Protein AF-A0A939HW34-F1 (afdb_monomer)

Mean predicted aligned error: 9.52 Å

Foldseek 3Di:
DPDDPVLVVVVVVLVVVQVVCCVPPVWHWDWDQDPVVRDTDTWGWQKWAWEPPVPQQDTKIWTDTVPDDIDIGDDPDRLQWKDWDQDADPCPPANRNQFQKKKWKQDPVGIDIDTQHPADMGNDHYDRIDMDGDRQDWAWMWIWIQGNPNPHTDIDIDTIDGDD

Nearest PDB structures (foldseek):
  2j71-assembly1_A  TM=5.117E-01  e=7.418E-01  Thermotoga maritima
  4eq3-assembly1_A  TM=3.014E-01  e=1.606E-01  Gallus gallus
  9ba4-assembly1_B  TM=3.918E-01  e=1.510E+00  Homo sapiens
  3s8w-assembly3_C  TM=3.424E-01  e=1.684E+00  Homo sapiens

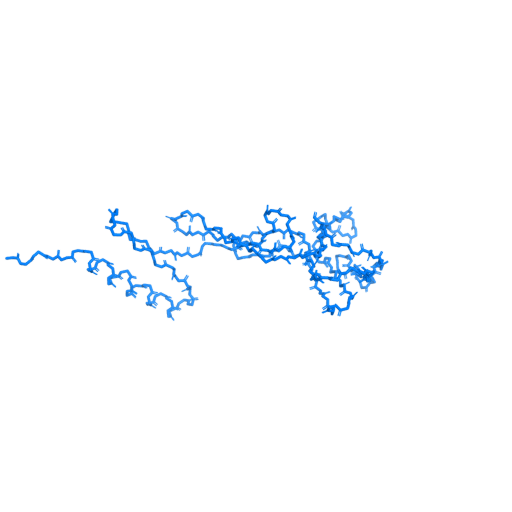Sequence (164 aa):
MERLDYRELVQDLISQHAREQSDEHGETAEIVFNTERDRYLLLYVGGIALADLDNDGDLDALVTHQFAPVSIYRNDSMAKSWLGLDSIGNGTTCNRDAIGTKVIIDSQTGRQSREVRESNGFSAQGDRRLLFGFGHQTQEVQVQIYWCGNATPEVKYLTIAIIQ

Secondary structure (DSSP, 8-state):
-----HHHHHHHHHHHHHHHHHHHH----EEEEETTTTEEEEEPEEEEEEE-SSSSSSPEEEEEETTEEEEEE------SSEEEE-----SSSS-TT-TT-EEEEEETTEEEEEE--S--SBSS----SEEEE-TT--EEEEEEEEGGG-SSPEEEEEEE----

Radius of gyration: 22.49 Å; Cα contacts (8 Å, |Δi|>4): 326; chains: 1; bounding box: 46×26×76 Å

Structure (mmCIF, N/CA/C/O backbone):
data_AF-A0A939HW34-F1
#
_entry.id   AF-A0A939HW34-F1
#
loop_
_atom_site.group_PDB
_atom_site.id
_atom_site.type_symbol
_atom_site.label_atom_id
_atom_site.label_alt_id
_atom_site.label_comp_id
_atom_site.label_asym_id
_atom_site.label_entity_id
_atom_site.label_seq_id
_atom_site.pdbx_PDB_ins_code
_atom_site.Cartn_x
_atom_site.Cartn_y
_atom_site.Cartn_z
_atom_site.occupancy
_atom_site.B_iso_or_equiv
_atom_site.auth_seq_id
_atom_site.auth_comp_id
_atom_site.auth_asym_id
_atom_site.auth_atom_id
_atom_site.pdbx_PDB_model_num
ATOM 1 N N . MET A 1 1 ? 24.007 -5.059 -54.208 1.00 49.47 1 MET A N 1
ATOM 2 C CA . MET A 1 1 ? 24.277 -4.923 -52.765 1.00 49.47 1 MET A CA 1
ATOM 3 C C . MET A 1 1 ? 22.913 -4.859 -52.114 1.00 49.47 1 MET A C 1
ATOM 5 O O . MET A 1 1 ? 22.241 -3.846 -52.272 1.00 49.47 1 MET A O 1
ATOM 9 N N . GLU A 1 2 ? 22.431 -5.976 -51.573 1.00 59.31 2 GLU A N 1
ATOM 10 C CA . GLU A 1 2 ? 21.160 -5.977 -50.842 1.00 59.31 2 GLU A CA 1
ATOM 11 C C . GLU A 1 2 ? 21.309 -5.051 -49.638 1.00 59.31 2 GLU A C 1
ATOM 13 O O . GLU A 1 2 ? 22.315 -5.082 -48.927 1.00 59.31 2 GLU A O 1
ATOM 18 N N . ARG A 1 3 ? 20.361 -4.129 -49.497 1.00 61.66 3 ARG A N 1
ATOM 19 C CA . ARG A 1 3 ? 20.366 -3.147 -48.422 1.00 61.66 3 ARG A CA 1
ATOM 20 C C . ARG A 1 3 ? 19.943 -3.892 -47.162 1.00 61.66 3 ARG A C 1
ATOM 22 O O . ARG A 1 3 ? 18.800 -4.321 -47.087 1.00 61.66 3 ARG A O 1
ATOM 29 N N . LEU A 1 4 ? 20.874 -4.075 -46.228 1.00 64.19 4 LEU A N 1
ATOM 30 C CA . LEU A 1 4 ? 20.582 -4.665 -44.923 1.00 64.19 4 LEU A CA 1
ATOM 31 C C . LEU A 1 4 ? 19.458 -3.867 -44.260 1.00 64.19 4 LEU A C 1
ATOM 33 O O . LEU A 1 4 ? 19.556 -2.639 -44.143 1.00 64.19 4 LEU A O 1
ATOM 37 N N . ASP A 1 5 ? 18.399 -4.562 -43.851 1.00 80.62 5 ASP A N 1
ATOM 38 C CA . ASP A 1 5 ? 17.360 -3.962 -43.030 1.00 80.62 5 ASP A CA 1
ATOM 39 C C . ASP A 1 5 ? 17.864 -3.894 -41.588 1.00 80.62 5 ASP A C 1
ATOM 41 O O . ASP A 1 5 ? 17.752 -4.826 -40.792 1.00 80.62 5 ASP A O 1
ATOM 45 N N . TYR A 1 6 ? 18.495 -2.767 -41.265 1.00 76.94 6 TYR A N 1
ATOM 46 C CA . TYR A 1 6 ? 19.030 -2.514 -39.933 1.00 76.94 6 TYR A CA 1
ATOM 47 C C . TYR A 1 6 ? 17.954 -2.559 -38.842 1.00 76.94 6 TYR A C 1
ATOM 49 O O . TYR A 1 6 ? 18.304 -2.756 -37.683 1.00 76.94 6 TYR A O 1
ATOM 57 N N . ARG A 1 7 ? 16.666 -2.396 -39.176 1.00 81.06 7 ARG A N 1
ATOM 58 C CA . ARG A 1 7 ? 15.588 -2.452 -38.182 1.00 81.06 7 ARG A CA 1
ATOM 59 C C . ARG A 1 7 ? 15.376 -3.871 -37.687 1.00 81.06 7 ARG A C 1
ATOM 61 O O . ARG A 1 7 ? 15.347 -4.080 -36.480 1.00 81.06 7 ARG A O 1
ATOM 68 N N . GLU A 1 8 ? 15.293 -4.822 -38.611 1.00 81.44 8 GLU A N 1
ATOM 69 C CA . GLU A 1 8 ? 15.121 -6.244 -38.302 1.00 81.44 8 GLU A CA 1
ATOM 70 C C . GLU A 1 8 ? 16.315 -6.762 -37.486 1.00 81.44 8 GLU A C 1
ATOM 72 O O . GLU A 1 8 ? 16.139 -7.327 -36.412 1.00 81.44 8 GLU A O 1
ATOM 77 N N . LEU A 1 9 ? 17.540 -6.419 -37.903 1.00 82.75 9 LEU A N 1
ATOM 78 C CA . LEU A 1 9 ? 18.765 -6.776 -37.177 1.00 82.75 9 LEU A CA 1
ATOM 79 C C . LEU A 1 9 ? 18.817 -6.211 -35.750 1.00 82.75 9 LEU A C 1
ATOM 81 O O . LEU A 1 9 ? 19.233 -6.905 -34.824 1.00 82.75 9 LEU A O 1
ATOM 85 N N . VAL A 1 10 ? 18.426 -4.947 -35.560 1.00 82.19 10 VAL A N 1
ATOM 86 C CA . VAL A 1 10 ? 18.415 -4.314 -34.231 1.00 82.19 10 VAL A CA 1
ATOM 87 C C . VAL A 1 10 ? 17.318 -4.912 -33.348 1.00 82.19 10 VAL A C 1
ATOM 89 O O . VAL A 1 10 ? 17.553 -5.136 -32.161 1.00 82.19 10 VAL A O 1
ATOM 92 N N . GLN A 1 11 ? 16.143 -5.203 -33.910 1.00 82.62 11 GLN A N 1
ATOM 93 C CA . GLN A 1 11 ? 15.049 -5.853 -33.186 1.00 82.62 11 GLN A CA 1
ATOM 94 C C . GLN A 1 11 ? 15.423 -7.268 -32.741 1.00 82.62 11 GLN A C 1
ATOM 96 O O . GLN A 1 11 ? 15.188 -7.613 -31.580 1.00 82.62 11 GLN A O 1
ATOM 101 N N . ASP A 1 12 ? 16.051 -8.053 -33.616 1.00 84.75 12 ASP A N 1
ATOM 102 C CA . ASP A 1 12 ? 16.516 -9.405 -33.302 1.00 84.75 12 ASP A CA 1
ATOM 103 C C . ASP A 1 12 ? 17.595 -9.389 -32.219 1.00 84.75 12 ASP A C 1
ATOM 105 O O . ASP A 1 12 ? 17.494 -10.136 -31.245 1.00 84.75 12 ASP A O 1
ATOM 109 N N . LEU A 1 13 ? 18.577 -8.487 -32.327 1.00 83.69 13 LEU A N 1
ATOM 110 C CA . LEU A 1 13 ? 19.644 -8.347 -31.335 1.00 83.69 13 LEU A CA 1
ATOM 111 C C . LEU A 1 13 ? 19.093 -7.988 -29.946 1.00 83.69 13 LEU A C 1
ATOM 113 O O . LEU A 1 13 ? 19.474 -8.601 -28.950 1.00 83.69 13 LEU A O 1
ATOM 117 N N . ILE A 1 14 ? 18.182 -7.011 -29.871 1.00 82.06 14 ILE A N 1
ATOM 118 C CA . ILE A 1 14 ? 17.559 -6.598 -28.604 1.00 82.06 14 ILE A CA 1
ATOM 119 C C . ILE A 1 14 ? 16.700 -7.731 -28.033 1.00 82.06 14 ILE A C 1
ATOM 121 O O . ILE A 1 14 ? 16.748 -7.988 -26.831 1.00 82.06 14 ILE A O 1
ATOM 125 N N . SER A 1 15 ? 15.950 -8.436 -28.885 1.00 81.50 15 SER A N 1
ATOM 126 C CA . SER A 1 15 ? 15.103 -9.559 -28.467 1.00 81.50 15 SER A CA 1
ATOM 127 C C . SER A 1 15 ? 15.918 -10.743 -27.956 1.00 81.50 15 SER A C 1
ATOM 129 O O . SER A 1 15 ? 15.533 -11.370 -26.970 1.00 81.50 15 SER A O 1
ATOM 131 N N . GLN A 1 16 ? 17.041 -11.054 -28.606 1.00 84.00 16 GLN A N 1
ATOM 132 C CA . GLN A 1 16 ? 17.956 -12.097 -28.158 1.00 84.00 16 GLN A CA 1
ATOM 133 C C . GLN A 1 16 ? 18.560 -11.738 -26.798 1.00 84.00 16 GLN A C 1
ATOM 135 O O . GLN A 1 16 ? 18.479 -12.540 -25.871 1.00 84.00 16 GLN A O 1
ATOM 140 N N . HIS A 1 17 ? 19.096 -10.523 -26.659 1.00 78.69 17 HIS A N 1
ATOM 141 C CA . HIS A 1 17 ? 19.717 -10.084 -25.412 1.00 78.69 17 HIS A CA 1
ATOM 142 C C . HIS A 1 17 ? 18.727 -10.081 -24.236 1.00 78.69 17 HIS A C 1
ATOM 144 O O . HIS A 1 17 ? 19.072 -10.519 -23.141 1.00 78.69 17 HIS A O 1
ATOM 150 N N . ALA A 1 18 ? 17.481 -9.651 -24.465 1.00 76.25 18 ALA A N 1
ATOM 151 C CA . ALA A 1 18 ? 16.431 -9.695 -23.450 1.00 76.25 18 ALA A CA 1
ATOM 152 C C . ALA A 1 18 ? 16.151 -11.126 -22.956 1.00 76.25 18 ALA A C 1
ATOM 154 O O . ALA A 1 18 ? 16.019 -11.339 -21.754 1.00 76.25 18 ALA A O 1
ATOM 155 N N . ARG A 1 19 ? 16.096 -12.111 -23.867 1.00 77.12 19 ARG A N 1
ATOM 156 C CA . ARG A 1 19 ? 15.884 -13.528 -23.512 1.00 77.12 19 ARG A CA 1
ATOM 157 C C . ARG A 1 19 ? 17.030 -14.078 -22.668 1.00 77.12 19 ARG A C 1
ATOM 159 O O . ARG A 1 19 ? 16.778 -14.681 -21.634 1.00 77.12 19 ARG A O 1
ATOM 166 N N . GLU A 1 20 ? 18.269 -13.826 -23.087 1.00 78.12 20 GLU A N 1
ATOM 167 C CA . GLU A 1 20 ? 19.467 -14.283 -22.369 1.00 78.12 20 GLU A CA 1
ATOM 168 C C . GLU A 1 20 ? 19.525 -13.712 -20.940 1.00 78.12 20 GLU A C 1
ATOM 170 O O . GLU A 1 20 ? 19.788 -14.441 -19.987 1.00 78.12 20 GLU A O 1
ATOM 175 N N . GLN A 1 21 ? 19.205 -12.426 -20.766 1.00 66.88 21 GLN A N 1
ATOM 176 C CA . GLN A 1 21 ? 19.195 -11.768 -19.454 1.00 66.88 21 GLN A CA 1
ATOM 177 C C . GLN A 1 21 ? 18.084 -12.283 -18.527 1.00 66.88 21 GLN A C 1
ATOM 179 O O . GLN A 1 21 ? 18.334 -12.510 -17.339 1.00 66.88 21 GLN A O 1
ATOM 184 N N . SER A 1 22 ? 16.873 -12.500 -19.053 1.00 63.19 22 SER A N 1
ATOM 185 C CA . SER A 1 22 ? 15.757 -13.042 -18.269 1.00 63.19 22 SER A CA 1
ATOM 186 C C . SER A 1 22 ? 16.026 -14.462 -17.762 1.00 63.19 22 SER A C 1
ATOM 188 O O . SER A 1 22 ? 15.640 -14.779 -16.636 1.00 63.19 22 SER A O 1
ATOM 190 N N . ASP A 1 23 ? 16.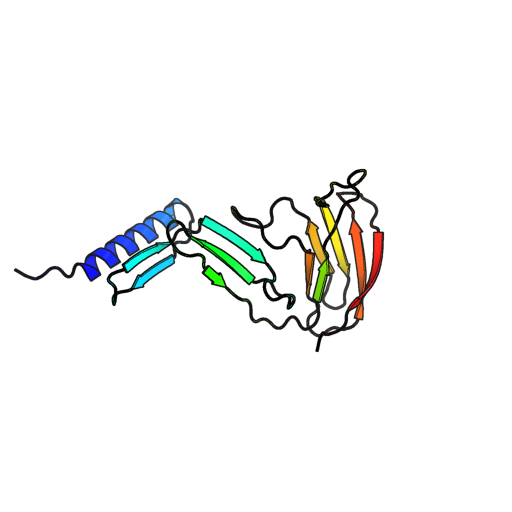727 -15.286 -18.544 1.00 62.38 23 ASP A N 1
ATOM 191 C CA . ASP A 1 23 ? 17.074 -16.659 -18.160 1.00 62.38 23 ASP A CA 1
ATOM 192 C C . ASP A 1 23 ? 18.206 -16.718 -17.112 1.00 62.38 23 ASP A C 1
ATOM 194 O O . ASP A 1 23 ? 18.214 -17.615 -16.267 1.00 62.38 23 ASP A O 1
ATOM 198 N N . GLU A 1 24 ? 19.144 -15.762 -17.122 1.00 61.53 24 GLU A N 1
ATOM 199 C CA . GLU A 1 24 ? 20.276 -15.733 -16.181 1.00 61.53 24 GLU A CA 1
ATOM 200 C C . GLU A 1 24 ? 19.953 -15.071 -14.831 1.00 61.53 24 GLU A C 1
ATOM 202 O O . GLU A 1 24 ? 20.408 -15.551 -13.790 1.00 61.53 24 GLU A O 1
ATOM 207 N N . HIS A 1 25 ? 19.180 -13.978 -14.828 1.00 56.34 25 HIS A N 1
ATOM 208 C CA . HIS A 1 25 ? 18.992 -13.132 -13.637 1.00 56.34 25 HIS A CA 1
ATOM 209 C C . HIS A 1 25 ? 17.550 -13.098 -13.113 1.00 56.34 25 HIS A C 1
ATOM 211 O O . HIS A 1 25 ? 17.294 -12.514 -12.061 1.00 56.34 25 HIS A O 1
ATOM 217 N N . GLY A 1 26 ? 16.597 -13.730 -13.809 1.00 56.25 26 GLY A N 1
ATOM 218 C CA . GLY A 1 26 ? 15.182 -13.708 -13.424 1.00 56.25 26 GLY A CA 1
ATOM 219 C C . GLY A 1 26 ? 14.540 -12.317 -13.508 1.00 56.25 26 GLY A C 1
ATOM 220 O O . GLY A 1 26 ? 13.472 -12.100 -12.936 1.00 56.25 26 GLY A O 1
ATOM 221 N N . GLU A 1 27 ? 15.182 -11.371 -14.199 1.00 58.62 27 GLU A N 1
ATOM 222 C CA . GLU A 1 27 ? 14.669 -10.022 -14.421 1.00 58.62 27 GLU A CA 1
ATOM 223 C C . GLU A 1 27 ? 13.701 -10.002 -15.613 1.00 58.62 27 GLU A C 1
ATOM 225 O O . GLU A 1 27 ? 13.982 -10.529 -16.694 1.00 58.62 27 GLU A O 1
ATOM 230 N N . THR A 1 28 ? 12.539 -9.375 -15.429 1.00 59.78 28 THR A N 1
ATOM 231 C CA . THR A 1 28 ? 11.570 -9.155 -16.507 1.00 59.78 28 THR A CA 1
ATOM 232 C C . THR A 1 28 ? 11.916 -7.872 -17.253 1.00 59.78 28 THR A C 1
ATOM 234 O O . THR A 1 28 ? 11.752 -6.782 -16.703 1.00 59.78 28 THR A O 1
ATOM 237 N N . ALA A 1 29 ? 12.371 -8.000 -18.499 1.00 64.44 29 ALA A N 1
ATOM 238 C CA . ALA A 1 29 ? 12.617 -6.867 -19.382 1.00 64.44 29 ALA A CA 1
ATOM 239 C C . ALA A 1 29 ? 11.387 -6.572 -20.254 1.00 64.44 29 ALA A C 1
ATOM 241 O O . ALA A 1 29 ? 10.797 -7.481 -20.841 1.00 64.44 29 ALA A O 1
ATOM 242 N N . GLU A 1 30 ? 11.019 -5.296 -20.372 1.00 72.69 30 GLU A N 1
ATOM 243 C CA . GLU A 1 30 ? 10.020 -4.850 -21.345 1.00 72.69 30 GLU A CA 1
ATOM 244 C C . GLU A 1 30 ? 10.731 -4.318 -22.593 1.00 72.69 30 GLU A C 1
ATOM 246 O O . GLU A 1 30 ? 11.672 -3.523 -22.512 1.00 72.69 30 GLU A O 1
ATOM 251 N N . ILE A 1 31 ? 10.291 -4.773 -23.766 1.00 72.75 31 ILE A N 1
ATOM 252 C CA . ILE A 1 31 ? 10.872 -4.379 -25.048 1.00 72.75 31 ILE A CA 1
ATOM 253 C C . ILE A 1 31 ? 9.920 -3.409 -25.734 1.00 72.75 31 ILE A C 1
ATOM 255 O O . ILE A 1 31 ? 8.777 -3.753 -26.033 1.00 72.75 31 ILE A O 1
ATOM 259 N N . VAL A 1 32 ? 10.412 -2.209 -26.044 1.00 74.81 32 VAL A N 1
ATOM 260 C CA . VAL A 1 32 ? 9.640 -1.198 -26.770 1.00 74.81 32 VAL A CA 1
ATOM 261 C C . VAL A 1 32 ? 10.329 -0.883 -28.089 1.00 74.81 32 VAL A C 1
ATOM 263 O O . VAL A 1 32 ? 11.409 -0.286 -28.129 1.00 74.81 32 VAL A O 1
ATOM 266 N N . PHE A 1 33 ? 9.665 -1.237 -29.188 1.00 77.06 33 PHE A N 1
ATOM 267 C CA . PHE A 1 33 ? 10.080 -0.878 -30.540 1.00 77.06 33 PHE A CA 1
ATOM 268 C C . PHE A 1 33 ? 9.185 0.233 -31.088 1.00 77.06 33 PHE A C 1
ATOM 270 O O . PHE A 1 33 ? 8.024 0.012 -31.419 1.00 77.06 33 PHE A O 1
ATOM 277 N N . ASN A 1 34 ? 9.733 1.439 -31.215 1.00 74.88 34 ASN A N 1
ATOM 278 C CA . ASN A 1 34 ? 9.104 2.537 -31.937 1.00 74.88 34 ASN A CA 1
ATOM 279 C C . ASN A 1 34 ? 9.785 2.687 -33.304 1.00 74.88 34 ASN A C 1
ATOM 281 O O . ASN A 1 34 ? 10.793 3.382 -33.450 1.00 74.88 34 ASN A O 1
ATOM 285 N N . THR A 1 35 ? 9.218 2.016 -34.303 1.00 74.56 35 THR A N 1
ATOM 286 C CA . THR A 1 35 ? 9.732 1.965 -35.681 1.00 74.56 35 THR A CA 1
ATOM 287 C C . THR A 1 35 ? 9.492 3.254 -36.471 1.00 74.56 35 THR A C 1
ATOM 289 O O . THR A 1 35 ? 10.171 3.495 -37.466 1.00 74.56 35 THR A O 1
ATOM 292 N N . GLU A 1 36 ? 8.567 4.112 -36.029 1.00 76.06 36 GLU A N 1
ATOM 293 C CA . GLU A 1 36 ? 8.314 5.421 -36.648 1.00 76.06 36 GLU A CA 1
ATOM 294 C C . GLU A 1 36 ? 9.426 6.430 -36.344 1.00 76.06 36 GLU A C 1
ATOM 296 O O . GLU A 1 36 ? 9.721 7.301 -37.161 1.00 76.06 36 GLU A O 1
ATOM 301 N N . ARG A 1 37 ? 10.048 6.318 -35.164 1.00 75.19 37 ARG A N 1
ATOM 302 C CA . ARG A 1 37 ? 11.126 7.206 -34.697 1.00 75.19 37 ARG A CA 1
ATOM 303 C C . ARG A 1 37 ? 12.483 6.511 -34.590 1.00 75.19 37 ARG A C 1
ATOM 305 O O . ARG A 1 37 ? 13.404 7.107 -34.038 1.00 75.19 37 ARG A O 1
ATOM 312 N N . ASP A 1 38 ? 12.583 5.267 -35.060 1.00 75.69 38 ASP A N 1
ATOM 313 C CA . ASP A 1 38 ? 13.763 4.403 -34.927 1.00 75.69 38 ASP A CA 1
ATOM 314 C C . ASP A 1 38 ? 14.330 4.378 -33.492 1.00 75.69 38 ASP A C 1
ATOM 316 O O . ASP A 1 38 ? 15.536 4.464 -33.262 1.00 75.69 38 ASP A O 1
ATOM 320 N N . ARG A 1 39 ? 13.436 4.263 -32.499 1.00 65.50 39 ARG A N 1
ATOM 321 C CA . ARG A 1 39 ? 13.803 4.088 -31.087 1.00 65.50 39 ARG A CA 1
ATOM 322 C C . ARG A 1 39 ? 13.520 2.657 -30.661 1.00 65.50 39 ARG A C 1
ATOM 324 O O . ARG A 1 39 ? 12.372 2.224 -30.674 1.00 65.50 39 ARG A O 1
ATOM 331 N N . TYR A 1 40 ? 14.561 1.970 -30.218 1.00 70.50 40 TYR A N 1
ATOM 332 C CA . TYR A 1 40 ? 14.498 0.594 -29.747 1.00 70.50 40 TYR A CA 1
ATOM 333 C C . TYR A 1 40 ? 15.049 0.589 -28.321 1.00 70.50 40 TYR A C 1
ATOM 335 O O . TYR A 1 40 ? 16.209 0.943 -28.111 1.00 70.50 40 TYR A O 1
ATOM 343 N N . LEU A 1 41 ? 14.195 0.311 -27.338 1.00 64.62 41 LEU A N 1
ATOM 344 C CA . LEU A 1 41 ? 14.544 0.367 -25.920 1.00 64.62 41 LEU A CA 1
ATOM 345 C C . LEU A 1 41 ? 14.362 -1.003 -25.281 1.00 64.62 41 LEU A C 1
ATOM 347 O O . LEU A 1 41 ? 13.348 -1.667 -25.497 1.00 64.62 41 LEU A O 1
ATOM 351 N N . LEU A 1 42 ? 15.343 -1.363 -24.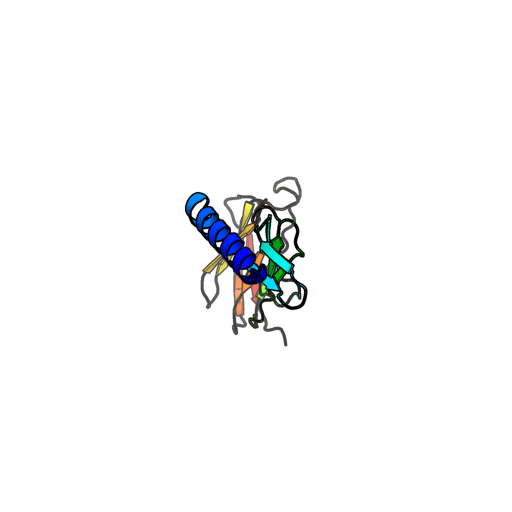461 1.00 65.00 42 LEU A N 1
ATOM 352 C CA . LEU A 1 42 ? 15.255 -2.442 -23.496 1.00 65.00 42 LEU A CA 1
ATOM 353 C C . LEU A 1 42 ? 15.092 -1.804 -22.119 1.00 65.00 42 LEU A C 1
ATOM 355 O O . LEU A 1 42 ? 15.958 -1.038 -21.690 1.00 65.00 42 LEU A O 1
ATOM 359 N N . LEU A 1 43 ? 13.959 -2.056 -21.475 1.00 66.62 43 LEU A N 1
ATOM 360 C CA . LEU A 1 43 ? 13.620 -1.455 -20.195 1.00 66.62 43 LEU A CA 1
ATOM 361 C C . LEU A 1 43 ? 13.917 -2.438 -19.069 1.00 66.62 43 LEU A C 1
ATOM 363 O O . LEU A 1 43 ? 13.355 -3.531 -19.025 1.00 66.62 43 LEU A O 1
ATOM 367 N N . TYR A 1 44 ? 14.780 -2.011 -18.153 1.00 74.25 44 TYR A N 1
ATOM 368 C CA . TYR A 1 44 ? 15.040 -2.698 -16.894 1.00 74.25 44 TYR A CA 1
ATOM 369 C C . TYR A 1 44 ? 14.324 -1.961 -15.772 1.00 74.25 44 TYR A C 1
ATOM 371 O O . TYR A 1 44 ? 14.494 -0.745 -15.625 1.00 74.25 44 TYR A O 1
ATOM 379 N N . VAL A 1 45 ? 13.556 -2.691 -14.967 1.00 79.12 45 VAL A N 1
ATOM 380 C CA . VAL A 1 45 ? 12.855 -2.120 -13.816 1.00 79.12 45 VAL A CA 1
ATOM 381 C C . VAL A 1 45 ? 13.880 -1.671 -12.772 1.00 79.12 45 VAL A C 1
ATOM 383 O O . VAL A 1 45 ? 14.640 -2.471 -12.237 1.00 79.12 45 VAL A O 1
ATOM 386 N N . GLY A 1 46 ? 13.908 -0.370 -12.486 1.00 83.12 46 GLY A N 1
ATOM 387 C CA . GLY A 1 46 ? 14.758 0.230 -11.456 1.00 83.12 46 GLY A CA 1
ATOM 388 C C . GLY A 1 46 ? 14.117 0.218 -10.068 1.00 83.12 46 GLY A C 1
ATOM 389 O O . GLY A 1 46 ? 14.824 0.226 -9.063 1.00 83.12 46 GLY A O 1
ATOM 390 N N . GLY A 1 47 ? 12.785 0.182 -10.006 1.00 89.19 47 GLY A N 1
ATOM 391 C CA . GLY A 1 47 ? 12.028 0.191 -8.764 1.00 89.19 47 GLY A CA 1
ATOM 392 C C . GLY A 1 47 ? 10.518 0.147 -8.982 1.00 89.19 47 GLY A C 1
ATOM 393 O O . GLY A 1 47 ? 10.021 0.524 -10.043 1.00 89.19 47 GLY A O 1
ATOM 394 N N . ILE A 1 48 ? 9.793 -0.317 -7.965 1.00 92.06 48 ILE A N 1
ATOM 395 C CA . ILE A 1 48 ? 8.330 -0.411 -7.954 1.00 92.06 48 ILE A CA 1
ATOM 396 C C . ILE A 1 48 ? 7.811 0.139 -6.629 1.00 92.06 48 ILE A C 1
ATOM 398 O O . ILE A 1 48 ? 8.215 -0.328 -5.561 1.00 92.06 48 ILE A O 1
ATOM 402 N N . ALA A 1 49 ? 6.887 1.092 -6.708 1.00 93.19 49 ALA A N 1
ATOM 403 C CA . ALA A 1 49 ? 6.130 1.616 -5.580 1.00 93.19 49 ALA A CA 1
ATOM 404 C C . ALA A 1 49 ? 4.630 1.423 -5.828 1.00 93.19 49 ALA A C 1
ATOM 406 O O . ALA A 1 49 ? 4.157 1.635 -6.943 1.00 93.19 49 ALA A O 1
ATOM 407 N N . LEU A 1 50 ? 3.892 1.034 -4.786 1.00 94.19 50 LEU A N 1
ATOM 408 C CA . LEU A 1 50 ? 2.431 0.967 -4.815 1.00 94.19 50 LEU A CA 1
ATOM 409 C C . LEU A 1 50 ? 1.853 2.128 -4.010 1.00 94.19 50 LEU A C 1
ATOM 411 O O . LEU A 1 50 ? 2.285 2.350 -2.877 1.00 94.19 50 LEU A O 1
ATOM 415 N N . ALA A 1 51 ? 0.906 2.865 -4.576 1.00 92.94 51 ALA A N 1
ATOM 416 C CA . ALA A 1 51 ? 0.265 3.993 -3.910 1.00 92.94 51 ALA A CA 1
ATOM 417 C C . ALA A 1 51 ? -1.140 4.227 -4.460 1.00 92.94 51 ALA A C 1
ATOM 419 O O . ALA A 1 51 ? -1.379 3.972 -5.626 1.00 92.94 51 ALA A O 1
ATOM 420 N N . ASP A 1 52 ? -2.039 4.727 -3.625 1.00 92.50 52 ASP A N 1
ATOM 421 C CA . ASP A 1 52 ? -3.383 5.163 -4.016 1.00 92.50 52 ASP A CA 1
ATOM 422 C C . ASP A 1 52 ? -3.292 6.640 -4.442 1.00 92.50 52 ASP A C 1
ATOM 424 O O . ASP A 1 52 ? -3.285 7.537 -3.590 1.00 92.50 52 ASP A O 1
ATOM 428 N N . LEU A 1 53 ? -3.033 6.893 -5.734 1.00 91.56 53 LEU A N 1
ATOM 429 C CA . LEU A 1 53 ? -2.604 8.212 -6.226 1.00 91.56 53 LEU A CA 1
ATOM 430 C C . LEU A 1 53 ? -3.759 9.202 -6.368 1.00 91.56 53 LEU A C 1
ATOM 432 O O . LEU A 1 53 ? -3.540 10.410 -6.229 1.00 91.56 53 LEU A O 1
ATOM 436 N N . ASP A 1 54 ? -4.960 8.717 -6.665 1.00 91.56 54 ASP A N 1
ATOM 437 C CA . ASP A 1 54 ? -6.174 9.528 -6.775 1.00 91.56 54 ASP A CA 1
ATOM 438 C C . ASP A 1 54 ? -7.094 9.423 -5.548 1.00 91.56 54 ASP A C 1
ATOM 440 O O . ASP A 1 54 ? -8.097 10.140 -5.468 1.00 91.56 54 ASP A O 1
ATOM 444 N N . ASN A 1 55 ? -6.660 8.677 -4.526 1.00 90.56 55 ASN A N 1
ATOM 445 C CA . ASN A 1 55 ? -7.309 8.567 -3.227 1.00 90.56 55 ASN A CA 1
ATOM 446 C C . ASN A 1 55 ? -8.714 7.952 -3.327 1.00 90.56 55 ASN A C 1
ATOM 448 O O . ASN A 1 55 ? -9.659 8.427 -2.680 1.00 90.56 55 ASN A O 1
ATOM 452 N N . ASP A 1 56 ? -8.850 6.913 -4.148 1.00 89.00 56 ASP A N 1
ATOM 453 C CA . ASP A 1 56 ? -10.089 6.170 -4.365 1.00 89.00 56 ASP A CA 1
ATOM 454 C C . ASP A 1 56 ? -10.118 4.812 -3.637 1.00 89.00 56 ASP A C 1
ATOM 456 O O . ASP A 1 56 ? -11.182 4.193 -3.515 1.00 89.00 56 ASP A O 1
ATOM 460 N N . GLY A 1 57 ? -8.989 4.427 -3.030 1.00 89.00 57 GLY A N 1
ATOM 461 C CA . GLY A 1 57 ? -8.865 3.269 -2.153 1.00 89.00 57 GLY A CA 1
ATOM 462 C C . GLY A 1 57 ? -8.359 2.001 -2.825 1.00 89.00 57 GLY A C 1
ATOM 463 O O . GLY A 1 57 ? -8.288 0.961 -2.152 1.00 89.00 57 GLY A O 1
ATOM 464 N N . ASP A 1 58 ? -8.002 2.061 -4.103 1.00 90.31 58 ASP A N 1
ATOM 465 C CA . ASP A 1 58 ? -7.226 1.028 -4.764 1.00 90.31 58 ASP A CA 1
ATOM 466 C C . ASP A 1 58 ? -5.744 1.437 -4.930 1.00 90.31 58 ASP A C 1
ATOM 468 O O . ASP A 1 58 ? -5.348 2.567 -4.669 1.00 90.31 58 ASP A O 1
ATOM 472 N N . LEU A 1 59 ? -4.861 0.460 -5.160 1.00 90.88 59 LEU A N 1
ATOM 473 C CA . LEU A 1 59 ? -3.425 0.731 -5.288 1.00 90.88 59 LEU A CA 1
ATOM 474 C C . LEU A 1 59 ? -3.035 0.797 -6.761 1.00 90.88 59 LEU A C 1
ATOM 476 O O . LEU A 1 59 ? -3.130 -0.210 -7.467 1.00 90.88 59 LEU A O 1
ATOM 480 N N . ASP A 1 60 ? -2.472 1.929 -7.159 1.00 93.12 60 ASP A N 1
ATOM 481 C CA . ASP A 1 60 ? -1.752 2.115 -8.410 1.00 93.12 60 ASP A CA 1
ATOM 482 C C . ASP A 1 60 ? -0.314 1.614 -8.295 1.00 93.12 60 ASP A C 1
ATOM 484 O O . ASP A 1 60 ? 0.273 1.556 -7.207 1.00 93.12 60 ASP A O 1
ATOM 488 N N . ALA A 1 61 ? 0.296 1.307 -9.440 1.00 92.75 61 ALA A N 1
ATOM 489 C CA . ALA A 1 61 ? 1.707 0.953 -9.513 1.00 92.75 61 ALA A CA 1
ATOM 490 C C . ALA A 1 61 ? 2.519 2.020 -10.249 1.00 92.75 61 ALA A C 1
ATOM 492 O O . ALA A 1 61 ? 2.238 2.376 -11.394 1.00 9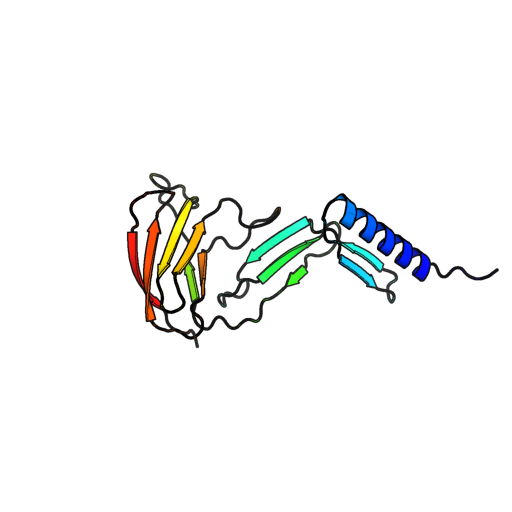2.75 61 ALA A O 1
ATOM 493 N N . LEU A 1 62 ? 3.593 2.474 -9.610 1.00 93.31 62 LEU A N 1
ATOM 494 C CA . LEU A 1 62 ? 4.605 3.336 -10.201 1.00 93.31 62 LEU A CA 1
ATOM 495 C C . LEU A 1 62 ? 5.883 2.526 -10.415 1.00 93.31 62 LEU A C 1
ATOM 497 O O . LEU A 1 62 ? 6.482 2.025 -9.462 1.00 93.31 62 LEU A O 1
ATOM 501 N N . VAL A 1 63 ? 6.293 2.400 -11.675 1.00 90.81 63 VAL A N 1
ATOM 502 C CA . VAL A 1 63 ? 7.441 1.592 -12.096 1.00 90.81 63 VAL A CA 1
ATOM 503 C C . VAL A 1 63 ? 8.491 2.506 -12.702 1.00 90.81 63 VAL A C 1
ATOM 505 O O . VAL A 1 63 ? 8.250 3.177 -13.709 1.00 90.81 63 VAL A O 1
ATOM 508 N N . THR A 1 64 ? 9.666 2.555 -12.082 1.00 90.00 64 THR A N 1
ATOM 509 C CA . THR A 1 64 ? 10.810 3.274 -12.638 1.00 90.00 64 THR A CA 1
ATOM 510 C C . THR A 1 64 ? 11.604 2.351 -13.546 1.00 90.00 64 THR A C 1
ATOM 512 O O . THR A 1 64 ? 11.714 1.150 -13.303 1.00 90.00 64 THR A O 1
ATOM 515 N N . HIS A 1 65 ? 12.176 2.930 -14.595 1.00 84.25 65 HIS A N 1
ATOM 516 C CA . HIS A 1 65 ? 12.953 2.211 -15.594 1.00 84.25 65 HIS A CA 1
ATOM 517 C C . HIS A 1 65 ? 14.351 2.810 -15.685 1.00 84.25 65 HIS A C 1
ATOM 519 O O . HIS A 1 65 ? 14.521 4.0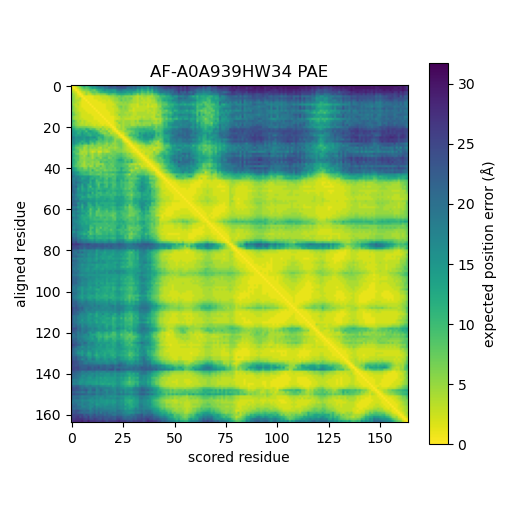30 -15.604 1.00 84.25 65 HIS A O 1
ATOM 525 N N . GLN A 1 66 ? 15.366 1.975 -15.880 1.00 81.06 66 GLN A N 1
ATOM 526 C CA . GLN A 1 66 ? 16.709 2.473 -16.154 1.00 81.06 66 GLN A CA 1
ATOM 527 C C . GLN A 1 66 ? 16.733 3.163 -17.522 1.00 81.06 66 GLN A C 1
ATOM 529 O O . GLN A 1 66 ? 16.335 2.587 -18.531 1.00 81.06 66 GLN A O 1
ATOM 534 N N . PHE A 1 67 ? 17.204 4.414 -17.551 1.00 78.00 67 PHE A N 1
ATOM 535 C CA . PHE A 1 67 ? 17.365 5.220 -18.771 1.00 78.00 67 PHE A CA 1
ATOM 536 C C . PHE A 1 67 ? 16.078 5.466 -19.578 1.00 78.00 67 PHE A C 1
ATOM 538 O O . PHE A 1 67 ? 16.139 5.837 -20.753 1.00 78.00 67 PHE A O 1
ATOM 545 N N . ALA A 1 68 ? 14.911 5.323 -18.950 1.00 79.12 68 ALA A N 1
ATOM 546 C CA . ALA A 1 68 ? 13.621 5.562 -19.580 1.00 79.12 68 ALA A CA 1
ATOM 547 C C . ALA A 1 68 ? 12.645 6.276 -18.631 1.00 79.12 68 ALA A C 1
ATOM 549 O O . ALA A 1 68 ? 12.864 6.305 -17.418 1.00 79.12 68 ALA A O 1
ATOM 550 N N . PRO A 1 69 ? 11.581 6.904 -19.168 1.00 82.44 69 PRO A N 1
ATOM 551 C CA . PRO A 1 69 ? 10.563 7.545 -18.343 1.00 82.44 69 PRO A CA 1
ATOM 552 C C . PRO A 1 69 ? 9.889 6.555 -17.391 1.00 82.44 69 PRO A C 1
ATOM 554 O O . PRO A 1 69 ? 9.743 5.381 -17.716 1.00 82.44 69 PRO A O 1
ATOM 557 N N . VAL A 1 70 ? 9.427 7.051 -16.244 1.00 86.31 70 VAL A N 1
ATOM 558 C CA . VAL A 1 70 ? 8.583 6.290 -15.313 1.00 86.31 70 VAL A CA 1
ATOM 559 C C . VAL A 1 70 ? 7.274 5.861 -15.986 1.00 86.31 70 VAL A C 1
ATOM 561 O O . VAL A 1 70 ? 6.708 6.609 -16.784 1.00 86.31 70 VAL A O 1
ATOM 564 N N . SER A 1 71 ? 6.791 4.667 -15.654 1.00 89.69 71 SER A N 1
ATOM 565 C CA . SER A 1 71 ? 5.460 4.182 -16.027 1.00 89.69 71 SER A CA 1
ATOM 566 C C . SER A 1 71 ? 4.530 4.229 -14.820 1.00 89.69 71 SER A C 1
ATOM 568 O O . SER A 1 71 ? 4.935 3.886 -13.709 1.00 89.69 71 SER A O 1
ATOM 570 N N . ILE A 1 72 ? 3.290 4.660 -15.041 1.00 92.12 72 ILE A N 1
ATOM 571 C CA . ILE A 1 72 ? 2.226 4.647 -14.035 1.00 92.12 72 ILE A CA 1
ATOM 572 C C . ILE A 1 72 ? 1.122 3.742 -14.563 1.00 92.12 72 ILE A C 1
ATOM 574 O O . ILE A 1 72 ? 0.599 3.969 -15.655 1.00 92.12 72 ILE A O 1
ATOM 578 N N . TYR A 1 73 ? 0.781 2.731 -13.779 1.00 92.31 73 TYR A N 1
ATOM 579 C CA . TYR A 1 73 ? -0.343 1.846 -14.024 1.00 92.31 73 TYR A CA 1
ATOM 580 C C . TYR A 1 73 ? -1.418 2.217 -13.023 1.00 92.31 73 TYR A C 1
ATOM 582 O O . TYR A 1 73 ? -1.308 1.874 -11.845 1.00 92.31 73 TYR A O 1
ATOM 590 N N . ARG A 1 74 ? -2.418 2.957 -13.507 1.00 93.06 74 ARG A N 1
ATOM 591 C CA . ARG A 1 74 ? -3.582 3.282 -12.699 1.00 93.06 74 ARG A CA 1
ATOM 592 C C . ARG A 1 74 ? -4.464 2.049 -12.575 1.00 93.06 74 ARG A C 1
ATOM 594 O O . ARG A 1 74 ? -4.752 1.405 -13.590 1.00 93.06 74 ARG A O 1
ATOM 601 N N . ASN A 1 75 ? -4.855 1.717 -11.359 1.00 91.00 75 ASN A N 1
ATOM 602 C CA . ASN A 1 75 ? -5.880 0.724 -11.132 1.00 91.00 75 ASN A CA 1
ATOM 603 C C . ASN A 1 75 ? -7.244 1.428 -11.207 1.00 91.00 75 ASN A C 1
ATOM 605 O O . ASN A 1 75 ? -7.452 2.472 -10.620 1.00 91.00 75 ASN A O 1
ATOM 609 N N . ASP A 1 76 ? -8.146 0.915 -12.046 1.00 89.50 76 ASP A N 1
ATOM 610 C CA . ASP A 1 76 ? -9.495 1.480 -12.226 1.00 89.50 76 ASP A CA 1
ATOM 611 C C . ASP A 1 76 ? -10.538 0.581 -11.532 1.00 89.50 76 ASP A C 1
ATOM 613 O O . ASP A 1 76 ? -11.684 0.422 -11.980 1.00 89.50 76 ASP A O 1
ATOM 617 N N . SER A 1 77 ? -10.123 -0.106 -10.465 1.00 81.12 77 SER A N 1
ATOM 618 C CA . SER A 1 77 ? -10.981 -1.024 -9.733 1.00 81.12 77 SER A CA 1
ATOM 619 C C . SER A 1 77 ? -11.813 -0.237 -8.728 1.00 81.12 77 SER A C 1
ATOM 621 O O . SER A 1 77 ? -11.306 0.362 -7.796 1.00 81.12 77 SER A O 1
ATOM 623 N N . MET A 1 78 ? -13.140 -0.248 -8.869 1.00 66.69 78 MET A N 1
ATOM 624 C CA . MET A 1 78 ? -13.977 0.546 -7.964 1.00 66.69 78 MET A CA 1
ATOM 625 C C . MET A 1 78 ? -13.999 -0.033 -6.536 1.00 66.69 78 MET A C 1
ATOM 627 O O . MET A 1 78 ? -14.874 -0.843 -6.200 1.00 66.69 78 MET A O 1
ATOM 631 N N . ALA A 1 79 ? -13.104 0.436 -5.665 1.00 67.75 79 ALA A N 1
ATOM 632 C CA . ALA A 1 79 ? -13.178 0.228 -4.225 1.00 67.75 79 ALA A CA 1
ATOM 633 C C . ALA A 1 79 ? -14.316 1.083 -3.637 1.00 67.75 79 ALA A C 1
ATOM 635 O O . ALA A 1 79 ? -14.132 2.193 -3.156 1.00 67.75 79 ALA A O 1
ATOM 636 N N . LYS A 1 80 ? -15.550 0.562 -3.663 1.00 79.19 80 LYS A N 1
ATOM 637 C CA . LYS A 1 80 ? -16.737 1.308 -3.187 1.00 79.19 80 LYS A CA 1
ATOM 638 C C . LYS A 1 80 ? -16.700 1.670 -1.698 1.00 79.19 80 LYS A C 1
ATOM 640 O O . LYS A 1 80 ? -17.422 2.567 -1.275 1.00 79.19 80 LYS A O 1
ATOM 645 N N . SER A 1 81 ? -15.911 0.955 -0.907 1.00 88.81 81 SER A N 1
ATOM 646 C CA . SER A 1 81 ? -15.806 1.112 0.538 1.00 88.81 81 SER A CA 1
ATOM 647 C C . SER A 1 81 ? -14.405 0.692 0.959 1.00 88.81 81 SER A C 1
ATOM 649 O O . SER A 1 81 ? -13.992 -0.442 0.691 1.00 88.81 81 SER A O 1
ATOM 651 N N . TRP A 1 82 ? -13.665 1.599 1.590 1.00 90.38 82 TRP A N 1
ATOM 652 C CA . TRP A 1 82 ? -12.289 1.364 2.011 1.00 90.38 82 TRP A CA 1
ATOM 653 C C . TRP A 1 82 ? -11.932 2.182 3.255 1.00 90.38 82 TRP A C 1
ATOM 655 O O . TRP A 1 82 ? -12.647 3.103 3.652 1.00 90.38 82 TRP A O 1
ATOM 665 N N . LEU A 1 83 ? -10.828 1.810 3.896 1.00 91.62 83 LEU A N 1
ATOM 666 C CA . LEU A 1 83 ? -10.243 2.519 5.028 1.00 91.62 83 LEU A CA 1
ATOM 667 C C . LEU A 1 83 ? -8.741 2.664 4.806 1.00 91.62 83 LEU A C 1
ATOM 669 O O . LEU A 1 83 ? -8.040 1.660 4.679 1.00 91.62 83 LEU A O 1
ATOM 673 N N . GLY A 1 84 ? -8.258 3.905 4.809 1.00 92.94 84 GLY A N 1
ATOM 674 C CA . GLY A 1 84 ? -6.836 4.228 4.844 1.00 92.94 84 GLY A CA 1
ATOM 675 C C . GLY A 1 84 ? -6.420 4.702 6.226 1.00 92.94 84 GLY A C 1
ATOM 676 O O . GLY A 1 84 ? -6.995 5.650 6.761 1.00 92.94 84 GLY A O 1
ATOM 677 N N . LEU A 1 85 ? -5.418 4.047 6.808 1.00 94.44 85 LEU A N 1
ATOM 678 C CA . LEU A 1 85 ? -4.887 4.405 8.121 1.00 94.44 85 LEU A CA 1
ATOM 679 C C . LEU A 1 85 ? -3.471 4.955 7.997 1.00 94.44 85 LEU A C 1
ATOM 681 O O . LEU A 1 85 ? -2.545 4.208 7.680 1.00 94.44 85 LEU A O 1
ATOM 685 N N . ASP A 1 86 ? -3.308 6.239 8.311 1.00 94.25 86 ASP A N 1
ATOM 686 C CA . ASP A 1 86 ? -2.004 6.848 8.563 1.00 94.25 86 ASP A CA 1
ATOM 687 C C . ASP A 1 86 ? -1.676 6.741 10.060 1.00 94.25 86 ASP A C 1
ATOM 689 O O . ASP A 1 86 ? -2.434 7.202 10.917 1.00 94.25 86 ASP A O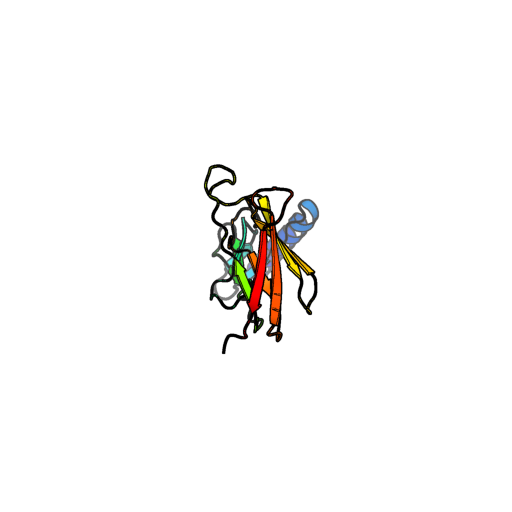 1
ATOM 693 N N . SER A 1 87 ? -0.583 6.054 10.382 1.00 94.31 87 SER A N 1
ATOM 694 C CA . SER A 1 87 ? -0.209 5.719 11.758 1.00 94.31 87 SER A CA 1
ATOM 695 C C . SER A 1 87 ? 0.982 6.561 12.192 1.00 94.31 87 SER A C 1
ATOM 697 O O . SER A 1 87 ? 2.061 6.449 11.622 1.00 94.31 87 SER A O 1
ATOM 699 N N . ILE A 1 88 ? 0.807 7.360 13.245 1.00 95.50 88 ILE A N 1
ATOM 700 C CA . ILE A 1 88 ? 1.855 8.240 13.774 1.00 95.50 88 ILE A CA 1
ATOM 701 C C . ILE A 1 88 ? 2.193 7.803 15.195 1.00 95.50 88 ILE A C 1
ATOM 703 O O . ILE A 1 88 ? 1.346 7.834 16.090 1.00 95.50 88 ILE A O 1
ATOM 707 N N . GLY A 1 89 ? 3.442 7.396 15.417 1.00 95.00 89 GLY A N 1
ATOM 708 C CA . GLY A 1 89 ? 3.899 6.997 16.743 1.00 95.00 89 GLY A CA 1
ATOM 709 C C . GLY A 1 89 ? 4.275 8.193 17.620 1.00 95.00 89 GLY A C 1
ATOM 710 O O . GLY A 1 89 ? 4.692 9.250 17.149 1.00 95.00 89 GLY A O 1
ATOM 711 N N . ASN A 1 90 ? 4.182 8.010 18.937 1.00 95.62 90 ASN A N 1
ATOM 712 C CA . ASN A 1 90 ? 4.474 9.057 19.924 1.00 95.62 90 ASN A CA 1
ATOM 713 C C . ASN A 1 90 ? 5.977 9.365 20.108 1.00 95.62 90 ASN A C 1
ATOM 715 O O . ASN A 1 90 ? 6.337 10.268 20.862 1.00 95.62 90 ASN A O 1
ATOM 719 N N . GLY A 1 91 ? 6.868 8.602 19.471 1.00 95.38 91 GLY A N 1
ATOM 720 C CA . GLY A 1 91 ? 8.320 8.750 19.575 1.00 95.38 91 GLY A CA 1
ATOM 721 C C . GLY A 1 91 ? 8.923 8.305 20.912 1.00 95.38 91 GLY A C 1
ATOM 722 O O . GLY A 1 91 ? 10.109 8.528 21.124 1.00 95.38 91 GLY A O 1
ATOM 723 N N . THR A 1 92 ? 8.135 7.706 21.810 1.00 93.38 92 THR A N 1
ATOM 724 C CA . THR A 1 92 ? 8.591 7.225 23.127 1.00 93.38 92 THR A CA 1
ATOM 725 C C . THR A 1 92 ? 8.425 5.714 23.250 1.00 93.38 92 THR A C 1
ATOM 727 O O . THR A 1 92 ? 9.402 4.999 23.437 1.00 93.38 92 THR A O 1
ATOM 730 N N . THR A 1 93 ? 7.196 5.211 23.117 1.00 93.50 93 THR A N 1
ATOM 731 C CA . THR A 1 93 ? 6.888 3.769 23.166 1.00 93.50 93 THR A CA 1
ATOM 732 C C . THR A 1 93 ? 6.728 3.160 21.775 1.00 93.50 93 THR A C 1
ATOM 734 O O . THR A 1 93 ? 6.680 1.945 21.634 1.00 93.50 93 THR A O 1
ATOM 737 N N . CYS A 1 94 ? 6.623 4.001 20.750 1.00 96.31 94 CYS A N 1
ATOM 738 C CA . CYS A 1 94 ? 6.515 3.628 19.348 1.00 96.31 94 CYS A CA 1
ATOM 739 C C . CYS A 1 94 ? 7.301 4.662 18.531 1.00 96.31 94 CYS A C 1
ATOM 741 O O . CYS A 1 94 ? 7.230 5.857 18.832 1.00 96.31 94 CYS A O 1
ATOM 743 N N . ASN A 1 95 ? 8.089 4.225 17.544 1.00 95.44 95 ASN A N 1
ATOM 744 C CA . ASN A 1 95 ? 8.868 5.134 16.694 1.00 95.44 95 ASN A CA 1
ATOM 745 C C . ASN A 1 95 ? 7.929 6.073 15.913 1.00 95.44 95 ASN A C 1
ATOM 747 O O . ASN A 1 95 ? 6.767 5.738 15.706 1.00 95.44 95 ASN A O 1
ATOM 751 N N . ARG A 1 96 ? 8.402 7.260 15.510 1.00 95.81 96 ARG A N 1
ATOM 752 C CA . ARG A 1 96 ? 7.537 8.301 14.914 1.00 95.81 96 ARG A CA 1
ATOM 753 C C . ARG A 1 96 ? 6.862 7.863 13.616 1.00 95.81 96 ARG A C 1
ATOM 755 O O . ARG A 1 96 ? 5.718 8.238 13.393 1.00 95.81 96 ARG A O 1
ATOM 762 N N . ASP A 1 97 ? 7.537 7.022 12.840 1.00 94.88 97 ASP A N 1
ATOM 763 C CA . ASP A 1 97 ? 7.006 6.421 11.615 1.00 94.88 97 ASP A CA 1
ATOM 764 C C . ASP A 1 97 ? 6.096 5.206 11.886 1.00 94.88 97 ASP A C 1
ATOM 766 O O . ASP A 1 97 ? 5.679 4.527 10.956 1.00 94.88 97 ASP A O 1
ATOM 770 N N . ALA A 1 98 ? 5.812 4.897 13.157 1.00 96.62 98 ALA A N 1
ATOM 771 C CA . ALA A 1 98 ? 4.981 3.786 13.616 1.00 96.62 98 ALA A CA 1
ATOM 772 C C . ALA A 1 98 ? 5.381 2.398 13.071 1.00 96.62 98 ALA A C 1
ATOM 774 O O . ALA A 1 98 ? 4.562 1.475 13.091 1.00 96.62 98 ALA A O 1
ATOM 775 N N . ILE A 1 99 ? 6.631 2.217 12.631 1.00 95.81 99 ILE A N 1
ATOM 776 C CA . ILE A 1 99 ? 7.140 0.969 12.041 1.00 95.81 99 ILE A CA 1
ATOM 777 C C . ILE A 1 99 ? 6.920 -0.201 13.009 1.00 95.81 99 ILE A C 1
ATOM 779 O O . ILE A 1 99 ? 7.208 -0.090 14.203 1.00 95.81 99 ILE A O 1
ATOM 783 N N . GLY A 1 100 ? 6.409 -1.318 12.489 1.00 95.50 100 GLY A N 1
ATOM 784 C CA . GLY A 1 100 ? 6.017 -2.502 13.256 1.00 95.50 100 GLY A CA 1
ATOM 785 C C . GLY A 1 100 ? 4.598 -2.435 13.831 1.00 95.50 100 GLY A C 1
ATOM 786 O O . GLY A 1 100 ? 4.166 -3.360 14.520 1.00 95.50 100 GLY A O 1
ATOM 787 N N . THR A 1 101 ? 3.854 -1.349 13.590 1.00 97.50 101 THR A N 1
ATOM 788 C CA . THR A 1 101 ? 2.435 -1.278 13.958 1.00 97.50 101 THR A CA 1
ATOM 789 C C . THR A 1 101 ? 1.621 -2.181 13.050 1.00 97.50 101 THR A C 1
ATOM 791 O O . THR A 1 101 ? 1.616 -1.997 11.834 1.00 97.50 101 THR A O 1
ATOM 794 N N . LYS A 1 102 ? 0.917 -3.148 13.638 1.00 97.38 102 LYS A N 1
ATOM 795 C CA . LYS A 1 102 ? 0.070 -4.103 12.921 1.00 97.38 102 LYS A CA 1
ATOM 796 C C . LYS A 1 102 ? -1.394 -3.793 13.162 1.00 97.38 102 LYS A C 1
ATOM 798 O O . LYS A 1 102 ? -1.827 -3.700 14.307 1.00 97.38 102 LYS A O 1
ATOM 803 N N . VAL A 1 103 ? -2.153 -3.690 12.081 1.00 97.69 103 VAL A N 1
ATOM 804 C CA . VAL A 1 103 ? -3.599 -3.513 12.114 1.00 97.69 103 VAL A CA 1
ATOM 805 C C . VAL A 1 103 ? -4.263 -4.767 11.573 1.00 97.69 103 VAL A C 1
ATOM 807 O O . VAL A 1 103 ? -3.962 -5.215 10.464 1.00 97.69 103 VAL A O 1
ATOM 810 N N . ILE A 1 104 ? -5.171 -5.327 12.366 1.00 97.69 104 ILE A N 1
ATOM 811 C CA . ILE A 1 104 ? -6.026 -6.448 11.983 1.00 97.69 104 ILE A CA 1
ATOM 812 C C . ILE A 1 104 ? -7.466 -5.950 11.984 1.00 97.69 104 ILE A C 1
ATOM 814 O O . ILE A 1 104 ? -7.914 -5.360 12.967 1.00 97.69 104 ILE A O 1
ATOM 818 N N . ILE A 1 105 ? -8.177 -6.181 10.885 1.00 96.56 105 ILE A N 1
ATOM 819 C CA . ILE A 1 105 ? -9.588 -5.825 10.749 1.00 96.56 105 ILE A CA 1
ATOM 820 C C . ILE A 1 105 ? -10.396 -7.087 10.499 1.00 96.56 105 ILE A C 1
ATOM 822 O O . ILE A 1 105 ? -10.119 -7.831 9.557 1.00 96.56 105 ILE A O 1
ATOM 826 N N . ASP A 1 106 ? -11.408 -7.292 11.335 1.00 94.12 106 ASP A N 1
ATOM 827 C CA . ASP A 1 106 ? -12.424 -8.323 11.164 1.00 94.12 106 ASP A CA 1
ATOM 828 C C . ASP A 1 106 ? -13.700 -7.692 10.597 1.00 94.12 106 ASP A C 1
ATOM 830 O O . ASP A 1 106 ? -14.262 -6.751 11.163 1.00 94.12 106 ASP A O 1
ATOM 834 N N . SER A 1 107 ? -14.149 -8.207 9.452 1.00 90.88 107 SER A N 1
ATOM 835 C CA . SER A 1 107 ? -15.331 -7.727 8.729 1.00 90.88 107 SER A CA 1
ATOM 836 C C . SER A 1 107 ? -16.085 -8.893 8.080 1.00 90.88 107 SER A C 1
ATOM 838 O O . SER A 1 107 ? -15.599 -10.026 8.083 1.00 90.88 107 SER A O 1
ATOM 840 N N . GLN A 1 108 ? -17.255 -8.640 7.480 1.00 87.25 108 GLN A N 1
ATOM 841 C CA . GLN A 1 108 ? -17.985 -9.694 6.757 1.00 87.25 108 GLN A CA 1
ATOM 842 C C . GLN A 1 108 ? -17.256 -10.178 5.495 1.00 87.25 108 GLN A C 1
ATOM 844 O O . GLN A 1 108 ? -17.489 -11.304 5.066 1.00 87.25 108 GLN A O 1
ATOM 849 N N . THR A 1 109 ? -16.360 -9.373 4.907 1.00 86.12 109 THR A N 1
ATOM 850 C CA . THR A 1 109 ? -15.539 -9.800 3.758 1.00 86.12 109 THR A CA 1
ATOM 851 C C . THR A 1 109 ? -14.353 -10.673 4.175 1.00 86.12 109 THR A C 1
ATOM 853 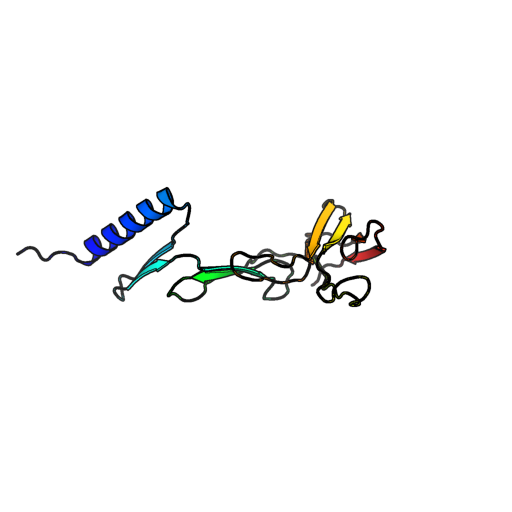O O . THR A 1 109 ? -13.675 -11.242 3.322 1.00 86.12 109 THR A O 1
ATOM 856 N N . GLY A 1 110 ? -14.121 -10.813 5.483 1.00 90.88 110 GLY A N 1
ATOM 857 C CA . GLY A 1 110 ? -13.058 -11.615 6.068 1.00 90.88 110 GLY A CA 1
ATOM 858 C C . GLY A 1 110 ? -12.124 -10.804 6.962 1.00 90.88 110 GLY A C 1
ATOM 859 O O . GLY A 1 110 ? -12.321 -9.609 7.212 1.00 90.88 110 GLY A O 1
ATOM 860 N N . ARG A 1 111 ? -11.091 -11.496 7.450 1.00 95.38 111 ARG A N 1
ATOM 861 C CA . ARG A 1 111 ? -10.019 -10.925 8.266 1.00 95.38 111 ARG A CA 1
ATOM 862 C C . ARG A 1 111 ? -8.890 -10.420 7.373 1.00 95.38 111 ARG A C 1
ATOM 864 O O . ARG A 1 111 ? -8.299 -11.197 6.625 1.00 95.38 111 ARG A O 1
ATOM 871 N N . GLN A 1 112 ? -8.546 -9.144 7.498 1.00 95.94 112 GLN A N 1
ATOM 872 C CA . GLN A 1 112 ? -7.414 -8.520 6.812 1.00 95.94 112 GLN A CA 1
ATOM 873 C C . GLN A 1 112 ? -6.352 -8.102 7.830 1.00 95.94 112 GLN A C 1
ATOM 875 O O . GLN A 1 112 ? -6.677 -7.678 8.934 1.00 95.94 112 GLN A O 1
ATOM 880 N N . SER A 1 113 ? -5.075 -8.222 7.466 1.00 96.94 113 SER A N 1
ATOM 881 C CA . SER A 1 113 ? -3.948 -7.825 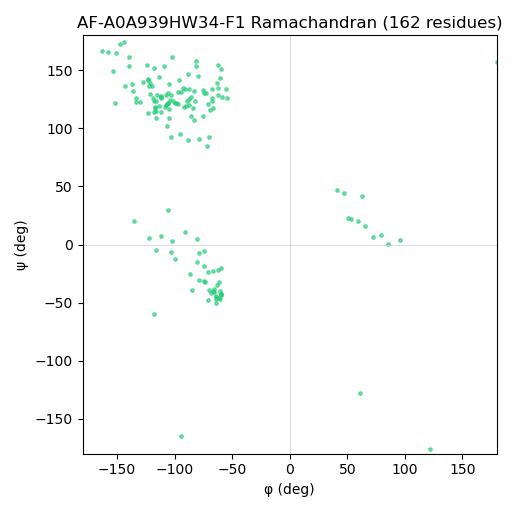8.316 1.00 96.94 113 SER A CA 1
ATOM 882 C C . SER A 1 113 ? -2.911 -7.076 7.494 1.00 96.94 113 SER A C 1
ATOM 884 O O . SER A 1 113 ? -2.543 -7.517 6.398 1.00 96.94 113 SER A O 1
ATOM 886 N N . ARG A 1 114 ? -2.467 -5.932 8.009 1.00 96.31 114 ARG A N 1
ATOM 887 C CA . ARG A 1 114 ? -1.427 -5.087 7.415 1.00 96.31 114 ARG A CA 1
ATOM 888 C C . ARG A 1 114 ? -0.517 -4.556 8.511 1.00 96.31 114 ARG A C 1
ATOM 890 O O . ARG A 1 114 ? -0.923 -4.436 9.663 1.00 96.31 114 ARG A O 1
ATOM 897 N N . GLU A 1 115 ? 0.722 -4.260 8.154 1.00 96.06 115 GLU A N 1
ATOM 898 C CA . GLU A 1 115 ? 1.735 -3.786 9.092 1.00 96.06 115 GLU A CA 1
ATOM 899 C C . GLU A 1 115 ? 2.512 -2.638 8.462 1.00 96.06 115 GLU A C 1
ATOM 901 O O . GLU A 1 115 ? 2.851 -2.706 7.279 1.00 96.06 115 GLU A O 1
ATOM 906 N N . VAL A 1 116 ? 2.790 -1.601 9.249 1.00 95.69 116 VAL A N 1
ATOM 907 C CA . VAL A 1 116 ? 3.652 -0.494 8.835 1.00 95.69 116 VAL A CA 1
ATOM 908 C C . VAL A 1 116 ? 5.080 -1.018 8.739 1.00 95.69 116 VAL A C 1
ATOM 910 O O . VAL A 1 116 ? 5.668 -1.437 9.739 1.00 95.69 116 VAL A O 1
ATOM 913 N N . ARG A 1 117 ? 5.636 -1.012 7.530 1.00 92.31 117 ARG A N 1
ATOM 914 C CA . ARG A 1 117 ? 6.996 -1.475 7.242 1.00 92.31 117 ARG A CA 1
ATOM 915 C C . ARG A 1 117 ? 7.893 -0.294 6.907 1.00 92.31 117 ARG A C 1
ATOM 917 O O . ARG A 1 117 ? 7.425 0.726 6.417 1.00 92.31 117 ARG A O 1
ATOM 924 N N . GLU A 1 118 ? 9.186 -0.465 7.152 1.00 88.62 118 GLU A N 1
ATOM 925 C CA . GLU A 1 118 ? 10.207 0.515 6.765 1.00 88.62 118 GLU A CA 1
ATOM 926 C C . GLU A 1 118 ? 10.313 0.635 5.233 1.00 88.62 118 GLU A C 1
ATOM 928 O O . GLU A 1 118 ? 10.356 1.743 4.698 1.00 88.62 118 GLU A O 1
ATOM 933 N N . SER A 1 119 ? 10.189 -0.495 4.530 1.00 86.81 119 SER A N 1
ATOM 934 C CA . SER A 1 119 ? 10.061 -0.564 3.075 1.00 86.81 119 SER A CA 1
ATOM 935 C C . SER A 1 119 ? 8.840 -1.389 2.649 1.00 86.81 119 SER A C 1
ATOM 937 O O . SER A 1 119 ? 8.522 -2.429 3.237 1.00 86.81 119 SER A O 1
ATOM 939 N N . ASN A 1 120 ? 8.144 -0.916 1.616 1.00 84.12 120 ASN A N 1
ATOM 940 C CA . ASN A 1 120 ? 6.950 -1.532 1.029 1.00 84.12 120 ASN A CA 1
ATOM 941 C C . ASN A 1 120 ? 6.984 -1.545 -0.515 1.00 84.12 120 ASN A C 1
ATOM 943 O O . ASN A 1 120 ? 5.943 -1.702 -1.149 1.00 84.12 120 ASN A O 1
ATOM 947 N N . GLY A 1 121 ? 8.173 -1.408 -1.106 1.00 86.19 121 GLY A N 1
ATOM 948 C CA . GLY A 1 121 ? 8.408 -1.444 -2.547 1.00 86.19 121 GLY A CA 1
ATOM 949 C C . GLY A 1 121 ? 9.772 -2.047 -2.885 1.00 86.19 121 GLY A C 1
ATOM 950 O O . GLY A 1 121 ? 10.588 -2.323 -2.002 1.00 86.19 121 GLY A O 1
ATOM 951 N N . PHE A 1 122 ? 10.025 -2.273 -4.172 1.00 86.12 122 PHE A N 1
ATOM 952 C CA . PHE A 1 122 ? 11.339 -2.704 -4.653 1.00 86.12 122 PHE A CA 1
ATOM 953 C C . PHE A 1 122 ? 12.151 -1.469 -5.027 1.00 86.12 122 PHE A C 1
ATOM 955 O O . PHE A 1 122 ? 11.723 -0.718 -5.899 1.00 86.12 122 PHE A O 1
ATOM 962 N N . SER A 1 123 ? 13.285 -1.234 -4.358 1.00 89.00 123 SER A N 1
ATOM 963 C CA . SER A 1 123 ? 14.154 -0.062 -4.593 1.00 89.0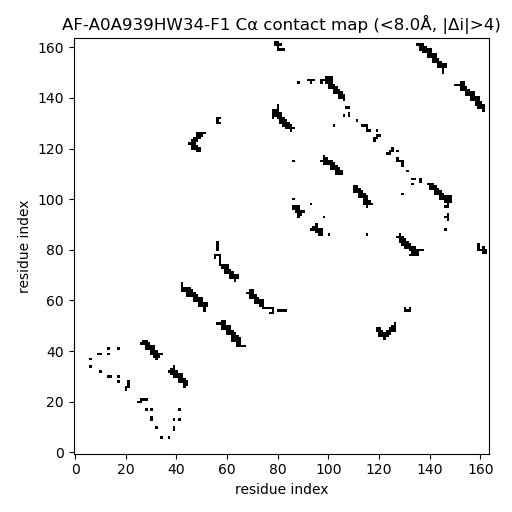0 123 SER A CA 1
ATOM 964 C C . SER A 1 123 ? 13.414 1.291 -4.586 1.00 89.00 123 SER A C 1
ATOM 966 O O . SER A 1 123 ? 13.875 2.273 -5.165 1.00 89.00 123 SER A O 1
ATOM 968 N N . ALA A 1 124 ? 12.253 1.339 -3.932 1.00 88.62 124 ALA A N 1
ATOM 969 C CA . ALA A 1 124 ? 11.350 2.476 -3.841 1.00 88.62 124 ALA A CA 1
ATOM 970 C C . ALA A 1 124 ? 10.457 2.326 -2.598 1.00 88.62 124 ALA A C 1
ATOM 972 O O . ALA A 1 124 ? 10.359 1.243 -2.017 1.00 88.62 124 ALA A O 1
ATOM 973 N N . GLN A 1 125 ? 9.791 3.412 -2.208 1.00 90.12 125 GLN A N 1
ATOM 974 C CA . GLN A 1 125 ? 8.813 3.437 -1.122 1.00 90.12 125 GLN A CA 1
ATOM 975 C C . GLN A 1 125 ? 7.471 3.921 -1.678 1.00 90.12 125 GLN A C 1
ATOM 977 O O . GLN A 1 125 ? 7.417 4.922 -2.390 1.00 90.12 125 GLN A O 1
ATOM 982 N N . GLY A 1 126 ? 6.413 3.170 -1.388 1.00 91.62 126 GLY A N 1
ATOM 983 C CA . GLY A 1 126 ? 5.039 3.471 -1.769 1.00 91.62 126 GLY A CA 1
ATOM 984 C C . GLY A 1 126 ? 4.266 4.212 -0.684 1.00 91.62 126 GLY A C 1
ATOM 985 O O . GLY A 1 126 ? 4.836 4.716 0.287 1.00 91.62 126 GLY A O 1
ATOM 986 N N . ASP A 1 127 ? 2.945 4.243 -0.835 1.00 92.00 127 ASP A N 1
ATOM 987 C CA . ASP A 1 127 ? 2.044 4.818 0.159 1.00 92.00 127 ASP A CA 1
ATOM 988 C C . ASP A 1 127 ? 2.203 4.096 1.504 1.00 92.00 127 ASP A C 1
ATOM 990 O O . ASP A 1 127 ? 2.165 2.867 1.593 1.00 92.00 127 ASP A O 1
ATOM 994 N N . ARG A 1 128 ? 2.435 4.872 2.565 1.00 90.75 128 ARG A N 1
ATOM 995 C CA . ARG A 1 128 ? 2.642 4.350 3.922 1.00 90.75 128 ARG A CA 1
ATOM 996 C C . ARG A 1 128 ? 1.333 4.016 4.628 1.00 90.75 128 ARG A C 1
ATOM 998 O O . ARG A 1 128 ? 1.363 3.310 5.638 1.00 90.75 128 ARG A O 1
ATOM 1005 N N . ARG A 1 129 ? 0.200 4.500 4.114 1.00 94.06 129 ARG A N 1
ATOM 1006 C CA . ARG A 1 129 ? -1.116 4.205 4.673 1.00 94.06 129 ARG A CA 1
ATOM 1007 C C . ARG A 1 129 ? -1.405 2.716 4.562 1.00 94.06 129 ARG A C 1
ATOM 1009 O O . ARG A 1 129 ? -1.154 2.073 3.545 1.00 94.06 129 ARG A O 1
ATOM 1016 N N . LEU A 1 130 ? -1.994 2.162 5.615 1.00 95.12 130 LEU A N 1
ATOM 1017 C CA . LEU A 1 130 ? -2.536 0.811 5.555 1.00 95.12 130 LEU A CA 1
ATOM 1018 C C . LEU A 1 130 ? -3.929 0.887 4.931 1.00 95.12 130 LEU A C 1
ATOM 1020 O O . LEU A 1 130 ? -4.860 1.372 5.576 1.00 95.12 130 LEU A O 1
ATOM 1024 N N . LEU A 1 131 ? -4.046 0.434 3.683 1.00 93.12 131 LEU A N 1
ATOM 1025 C CA . LEU A 1 131 ? -5.308 0.398 2.946 1.00 93.12 131 LEU A CA 1
ATOM 1026 C C . LEU A 1 131 ? -6.025 -0.943 3.139 1.00 93.12 131 LEU A C 1
ATOM 1028 O O . LEU A 1 131 ? -5.427 -2.020 3.021 1.00 93.12 131 LEU A O 1
ATOM 1032 N N . PHE A 1 132 ? -7.323 -0.860 3.418 1.00 92.94 132 PHE A N 1
ATOM 1033 C CA . PHE A 1 132 ? -8.227 -1.993 3.587 1.00 92.94 132 PHE A CA 1
ATOM 1034 C C . PHE A 1 132 ? -9.477 -1.786 2.737 1.00 92.94 132 PHE A C 1
ATOM 1036 O O . PHE A 1 132 ? -10.188 -0.803 2.925 1.00 92.94 132 PHE A O 1
ATOM 1043 N N . GLY A 1 133 ? -9.764 -2.723 1.834 1.00 90.56 133 GLY A N 1
ATOM 1044 C CA . GLY A 1 133 ? -10.964 -2.693 0.997 1.00 90.56 133 GLY A CA 1
ATOM 1045 C C . GLY A 1 133 ? -12.094 -3.542 1.581 1.00 90.56 133 GLY A C 1
ATOM 1046 O O . GLY A 1 133 ? -11.857 -4.640 2.090 1.00 90.56 133 GLY A O 1
ATOM 1047 N N . PHE A 1 134 ? -13.334 -3.066 1.472 1.00 89.75 134 PHE A N 1
ATOM 1048 C CA . PHE A 1 134 ? -14.545 -3.748 1.957 1.00 89.75 134 PHE A CA 1
ATOM 1049 C C . PHE A 1 134 ? -15.580 -4.003 0.848 1.00 89.75 134 PHE A C 1
ATOM 1051 O O . PHE A 1 134 ? -16.681 -4.493 1.113 1.00 89.75 134 PHE A O 1
ATOM 1058 N N . GLY A 1 135 ? -15.241 -3.704 -0.410 1.00 85.62 135 GLY A N 1
ATOM 1059 C CA . GLY A 1 135 ? -16.137 -3.892 -1.550 1.00 85.62 135 GLY A CA 1
ATOM 1060 C C . GLY A 1 135 ? -17.412 -3.061 -1.403 1.00 85.62 135 GLY A C 1
ATOM 1061 O O . GLY A 1 135 ? -17.347 -1.864 -1.154 1.00 85.62 135 GLY A O 1
ATOM 1062 N N . HIS A 1 136 ? -18.579 -3.693 -1.538 1.00 84.12 136 HIS A N 1
ATOM 1063 C CA . HIS A 1 136 ? -19.888 -3.030 -1.432 1.00 84.12 136 HIS A CA 1
ATOM 1064 C C . HIS A 1 136 ? -20.477 -3.022 -0.011 1.00 84.12 136 HIS A C 1
ATOM 1066 O O . HIS A 1 136 ? -21.660 -2.733 0.157 1.00 84.12 136 HIS A O 1
ATOM 1072 N N . GLN A 1 137 ? -19.698 -3.391 1.007 1.00 78.12 137 GLN A N 1
ATOM 1073 C CA . GLN A 1 137 ? -20.211 -3.502 2.370 1.00 78.12 137 GLN A CA 1
ATOM 1074 C C . GLN A 1 137 ? -20.121 -2.165 3.111 1.00 78.12 137 GLN A C 1
ATOM 1076 O O . GLN A 1 137 ? -19.081 -1.501 3.120 1.00 78.12 137 GLN A O 1
ATOM 1081 N N . THR A 1 138 ? -21.214 -1.812 3.786 1.00 76.69 138 THR A N 1
ATOM 1082 C CA . THR A 1 138 ? -21.261 -0.755 4.802 1.00 76.69 138 THR A CA 1
ATOM 1083 C C . THR A 1 138 ? -21.604 -1.388 6.132 1.00 76.69 138 THR A C 1
ATOM 1085 O O . THR A 1 138 ? -22.698 -1.934 6.294 1.00 76.69 138 THR A O 1
ATOM 1088 N N . GLN A 1 139 ? -20.680 -1.349 7.080 1.00 82.00 139 GLN A N 1
ATOM 1089 C CA . GLN A 1 139 ? -20.895 -1.959 8.384 1.00 82.00 139 GLN A CA 1
ATOM 1090 C C . GLN A 1 139 ? -19.908 -1.436 9.416 1.00 82.00 139 GLN A C 1
ATOM 1092 O O . GLN A 1 139 ? -18.876 -0.850 9.084 1.00 82.00 139 GLN A O 1
ATOM 1097 N N . GLU A 1 140 ? -20.214 -1.727 10.674 1.00 91.00 140 GLU A N 1
ATOM 1098 C CA . GLU A 1 140 ? -19.226 -1.667 11.734 1.00 91.00 140 GLU A CA 1
ATOM 1099 C C . GLU A 1 140 ? -18.171 -2.767 11.533 1.00 91.00 140 GLU A C 1
ATOM 1101 O O . GLU A 1 140 ? -18.489 -3.924 11.227 1.00 91.00 140 GLU A O 1
ATOM 1106 N N . VAL A 1 141 ? -16.904 -2.390 11.674 1.00 93.69 141 VAL A N 1
ATOM 1107 C CA . VAL A 1 141 ? -15.752 -3.290 11.645 1.00 93.69 141 VAL A CA 1
ATOM 1108 C C . VAL A 1 141 ? -14.966 -3.144 12.937 1.00 93.69 141 VAL A C 1
ATOM 1110 O O . VAL A 1 141 ? -14.805 -2.040 13.465 1.00 93.69 141 VAL A O 1
ATOM 1113 N N . GLN A 1 142 ? -14.464 -4.267 13.442 1.00 95.06 142 GLN A N 1
ATOM 1114 C CA . GLN A 1 142 ? -13.564 -4.271 14.585 1.00 95.06 142 GLN A CA 1
ATOM 1115 C C . GLN A 1 142 ? -12.132 -4.096 14.083 1.00 95.06 142 GLN A C 1
ATOM 1117 O O . GLN A 1 142 ? -11.658 -4.873 13.255 1.00 95.06 142 GLN A O 1
ATOM 1122 N N . VAL A 1 143 ? -11.438 -3.095 14.613 1.00 96.94 143 VAL A N 1
ATOM 1123 C CA . VAL A 1 143 ? -10.055 -2.761 14.279 1.00 96.94 143 VAL A CA 1
ATOM 1124 C C . VAL A 1 143 ? -9.187 -3.005 15.504 1.00 96.94 143 VAL A C 1
ATOM 1126 O O . VAL A 1 143 ? -9.387 -2.392 16.550 1.00 96.94 143 VAL A O 1
ATOM 1129 N N . GLN A 1 144 ? -8.219 -3.904 15.373 1.00 97.62 144 GLN A N 1
ATOM 1130 C CA . GLN A 1 144 ? -7.218 -4.207 16.390 1.00 97.62 144 GLN A CA 1
ATOM 1131 C C . GLN A 1 144 ? -5.884 -3.598 15.966 1.00 97.62 144 GLN A C 1
ATOM 1133 O O . GLN A 1 144 ? -5.371 -3.927 14.898 1.00 97.62 144 GLN A O 1
ATOM 1138 N N . ILE A 1 145 ? -5.320 -2.723 16.797 1.00 97.50 145 ILE A N 1
ATOM 1139 C CA . ILE A 1 145 ? -4.084 -1.990 16.514 1.00 97.50 145 ILE A CA 1
ATOM 1140 C C . ILE A 1 145 ? -3.020 -2.404 17.528 1.00 97.50 145 ILE A C 1
ATOM 1142 O O . ILE A 1 145 ? -3.081 -2.051 18.705 1.00 97.50 145 ILE A O 1
ATOM 1146 N N . TYR A 1 146 ? -2.024 -3.145 17.060 1.00 97.31 146 TYR A N 1
ATOM 1147 C CA . TYR A 1 146 ? -0.841 -3.533 17.819 1.00 97.31 146 TYR A CA 1
ATOM 1148 C C . TYR A 1 146 ? 0.273 -2.530 17.523 1.00 97.31 146 TYR A C 1
ATOM 1150 O O . TYR A 1 146 ? 0.971 -2.649 16.518 1.00 97.31 146 TYR A O 1
ATOM 1158 N N . TRP A 1 147 ? 0.418 -1.514 18.370 1.00 96.81 147 TRP A N 1
ATOM 1159 C CA . TRP A 1 147 ? 1.382 -0.429 18.171 1.00 96.81 147 TRP A CA 1
ATOM 1160 C C . TRP A 1 147 ? 2.833 -0.903 18.287 1.00 96.81 147 TRP A C 1
ATOM 1162 O O . TRP A 1 147 ? 3.216 -1.425 19.332 1.00 96.81 147 TRP A O 1
ATOM 1172 N N . CYS A 1 148 ? 3.643 -0.683 17.244 1.00 95.06 148 CYS A N 1
ATOM 1173 C CA . CYS A 1 148 ? 5.087 -0.959 17.208 1.00 95.06 148 CYS A CA 1
ATOM 1174 C C . CYS A 1 148 ? 5.512 -2.295 17.870 1.00 95.06 148 CYS A C 1
ATOM 1176 O O . CYS A 1 148 ? 6.443 -2.329 18.674 1.00 95.06 148 CYS A O 1
ATOM 1178 N N . GLY A 1 149 ? 4.813 -3.397 17.572 1.00 84.44 149 GLY A N 1
ATOM 1179 C CA . GLY A 1 149 ? 5.120 -4.724 18.129 1.00 84.44 149 GLY A CA 1
ATOM 1180 C C . GLY A 1 149 ? 4.633 -4.989 19.564 1.00 84.44 149 GLY A C 1
ATOM 1181 O O . GLY A 1 149 ? 4.964 -6.032 20.128 1.00 84.44 149 GLY A O 1
ATOM 1182 N N . ASN A 1 150 ? 3.837 -4.098 20.164 1.00 90.50 150 ASN A N 1
ATOM 1183 C CA . ASN A 1 150 ? 3.182 -4.353 21.450 1.00 90.50 150 ASN A CA 1
ATOM 1184 C C . ASN A 1 150 ? 2.211 -5.542 21.335 1.00 90.50 150 ASN A C 1
ATOM 1186 O O . ASN A 1 150 ? 1.426 -5.612 20.394 1.00 90.50 150 ASN A O 1
ATOM 1190 N N . ALA A 1 151 ? 2.248 -6.465 22.300 1.00 89.62 151 ALA A N 1
ATOM 1191 C CA . ALA A 1 151 ? 1.424 -7.674 22.310 1.00 89.62 151 ALA A CA 1
ATOM 1192 C C . ALA A 1 151 ? -0.065 -7.406 22.588 1.00 89.62 151 ALA A C 1
ATOM 1194 O O . ALA A 1 151 ? -0.913 -8.212 22.201 1.00 89.62 151 ALA A O 1
ATOM 1195 N N . THR A 1 152 ? -0.392 -6.294 23.248 1.00 94.75 152 THR A N 1
ATOM 1196 C CA . THR A 1 152 ? -1.778 -5.936 23.571 1.00 94.75 152 THR A CA 1
ATOM 1197 C C . THR A 1 152 ? -2.321 -4.961 22.527 1.00 94.75 152 THR A C 1
ATOM 1199 O O . THR A 1 152 ? -1.754 -3.873 22.384 1.00 94.75 152 THR A O 1
ATOM 1202 N N . PRO A 1 153 ? -3.414 -5.299 21.818 1.00 96.31 153 PRO A N 1
ATOM 1203 C CA . PRO A 1 153 ? -4.004 -4.393 20.850 1.00 96.31 153 PRO A CA 1
ATOM 1204 C C . PRO A 1 153 ? -4.862 -3.326 21.530 1.00 96.31 153 PRO A C 1
ATOM 1206 O O . PRO A 1 153 ? -5.590 -3.597 22.487 1.00 96.31 153 PRO A O 1
ATOM 1209 N N . GLU A 1 154 ? -4.854 -2.128 20.964 1.00 95.81 154 GLU A N 1
ATOM 1210 C CA . GLU A 1 154 ? -5.969 -1.198 21.098 1.00 95.81 154 GLU A CA 1
ATOM 1211 C C . GLU A 1 154 ? -7.108 -1.676 20.189 1.00 95.81 154 GLU A C 1
ATOM 1213 O O . GLU A 1 154 ? -6.874 -2.020 19.030 1.00 95.81 154 GLU A O 1
ATOM 1218 N N . VAL A 1 155 ? -8.338 -1.718 20.699 1.00 96.75 155 VAL A N 1
ATOM 1219 C CA . VAL A 1 155 ? -9.506 -2.172 19.933 1.00 96.75 155 VAL A CA 1
ATOM 1220 C C . VAL A 1 155 ? -10.440 -0.997 19.684 1.00 96.75 155 VAL A C 1
ATOM 1222 O O . VAL A 1 155 ? -10.860 -0.325 20.626 1.00 96.75 155 VAL A O 1
ATOM 1225 N N . LYS A 1 156 ? -10.791 -0.777 18.417 1.00 95.12 156 LYS A N 1
ATOM 1226 C CA . LYS A 1 156 ? -11.768 0.222 17.976 1.00 95.12 156 LYS A CA 1
ATOM 1227 C C . LYS A 1 156 ? -12.866 -0.428 17.153 1.00 95.12 156 LYS A C 1
ATOM 1229 O O . LYS A 1 156 ? -12.647 -1.453 16.515 1.00 95.12 156 LYS A O 1
ATOM 1234 N N . TYR A 1 157 ? -14.025 0.210 17.147 1.00 93.56 157 TYR A N 1
ATOM 1235 C CA . TYR A 1 157 ? -15.130 -0.117 16.257 1.00 93.56 157 TYR A CA 1
ATOM 1236 C C . TYR A 1 157 ? -15.363 1.094 15.362 1.00 93.56 157 TYR A C 1
ATOM 1238 O O . TYR A 1 157 ? -15.515 2.209 15.863 1.00 93.56 157 TYR A O 1
ATOM 1246 N N . LEU A 1 158 ? -15.300 0.892 14.049 1.00 91.19 158 LEU A N 1
ATOM 1247 C CA . LEU A 1 158 ? -15.476 1.948 13.054 1.00 91.19 158 LEU A CA 1
ATOM 1248 C C . LEU A 1 158 ? -16.621 1.567 12.129 1.00 91.19 158 LEU A C 1
ATOM 1250 O O . LEU A 1 158 ? -16.690 0.429 11.677 1.00 91.19 158 LEU A O 1
ATOM 1254 N N . THR A 1 159 ? -17.498 2.516 11.818 1.00 88.94 159 THR A N 1
ATOM 1255 C CA . THR A 1 159 ? -18.502 2.327 10.766 1.00 88.94 159 THR A CA 1
ATOM 1256 C C . THR A 1 159 ? -17.897 2.738 9.433 1.00 88.94 159 THR A C 1
ATOM 1258 O O . THR A 1 159 ? -17.510 3.894 9.270 1.00 88.94 159 THR A O 1
ATOM 1261 N N . ILE A 1 160 ? -17.825 1.804 8.486 1.00 85.75 160 ILE A N 1
ATOM 1262 C CA . ILE A 1 160 ? -17.405 2.091 7.115 1.00 85.75 160 ILE A CA 1
ATOM 1263 C C . ILE A 1 160 ? -18.651 2.348 6.266 1.00 85.75 160 ILE A C 1
ATOM 1265 O O . ILE A 1 160 ? -19.610 1.571 6.302 1.00 85.75 160 ILE A O 1
ATOM 1269 N N . ALA A 1 161 ? -18.632 3.443 5.513 1.00 75.56 161 ALA A N 1
ATOM 1270 C CA . ALA A 1 161 ? -19.689 3.836 4.593 1.00 75.56 161 ALA A CA 1
ATOM 1271 C C . ALA A 1 161 ? -19.153 3.871 3.157 1.00 75.56 161 ALA A C 1
ATOM 1273 O O . ALA A 1 161 ? -17.971 4.123 2.936 1.00 75.56 161 ALA A O 1
ATOM 1274 N N . ILE A 1 162 ? -20.039 3.640 2.188 1.00 74.62 162 ILE A N 1
ATOM 1275 C CA . ILE A 1 162 ? -19.723 3.815 0.770 1.00 74.62 162 ILE A CA 1
ATOM 1276 C C . ILE A 1 162 ? -19.640 5.312 0.485 1.00 74.62 162 ILE A C 1
ATOM 1278 O O . ILE A 1 162 ? -20.556 6.061 0.834 1.00 74.62 162 ILE A O 1
ATOM 1282 N N . ILE A 1 163 ? -18.557 5.729 -0.163 1.00 63.88 163 ILE A N 1
ATOM 1283 C CA . ILE A 1 163 ? -18.399 7.094 -0.663 1.00 63.88 163 ILE A CA 1
ATOM 1284 C C . ILE A 1 163 ? -19.144 7.162 -2.009 1.00 63.88 163 ILE A C 1
ATOM 1286 O O . ILE A 1 163 ? -18.927 6.312 -2.875 1.00 63.88 163 ILE A O 1
ATOM 1290 N N . GLN A 1 164 ? -20.098 8.095 -2.132 1.00 54.12 164 GLN A N 1
ATOM 1291 C CA . GLN A 1 164 ? -20.889 8.331 -3.352 1.00 54.12 164 GLN A CA 1
ATOM 1292 C C . GLN A 1 164 ? -20.210 9.327 -4.283 1.00 54.12 164 GLN A C 1
ATOM 1294 O O . GLN A 1 164 ? -19.654 10.317 -3.759 1.00 54.12 164 GLN A O 1
#

pLDDT: mean 85.12, std 11.28, range [49.47, 97.69]

Solvent-accessible surface area (backbone atoms only — not comparable to full-atom values): 9454 Å² total; per-residue (Å²): 131,86,79,79,60,62,65,61,55,50,50,51,52,54,53,50,53,50,51,55,47,29,75,73,69,72,50,77,67,50,79,46,78,39,79,92,76,76,44,76,46,76,35,42,74,58,23,34,22,43,29,50,84,85,72,61,57,43,65,20,42,40,38,35,31,54,99,49,76,70,45,74,48,79,60,87,61,84,38,40,9,55,48,75,46,81,65,75,30,84,60,75,87,24,49,51,75,18,47,47,22,32,41,38,35,48,47,96,93,43,76,47,77,49,62,34,58,94,67,70,37,47,83,38,71,34,57,78,48,49,72,45,73,48,45,90,51,64,46,73,31,44,37,35,38,18,57,40,67,44,88,68,58,51,79,48,78,45,76,44,58,62,76,127